Protein AF-A0A8H8A1R5-F1 (afdb_monomer_lite)

Structure (mmCIF, N/CA/C/O backbone):
data_AF-A0A8H8A1R5-F1
#
_entry.id   AF-A0A8H8A1R5-F1
#
loop_
_atom_site.group_PDB
_atom_site.id
_atom_site.type_symbol
_atom_site.label_atom_id
_atom_site.label_alt_id
_atom_site.label_comp_id
_atom_site.label_asym_id
_atom_site.label_entity_id
_atom_site.label_seq_id
_atom_site.pdbx_PDB_ins_code
_atom_site.Cartn_x
_atom_site.Cartn_y
_atom_site.Cartn_z
_atom_site.occupancy
_atom_site.B_iso_or_equiv
_atom_site.auth_seq_id
_atom_site.auth_comp_id
_atom_site.auth_asym_id
_atom_site.auth_atom_id
_atom_site.pdbx_PDB_model_num
ATOM 1 N N . MET A 1 1 ? -1.187 7.968 -7.096 1.00 66.94 1 MET A N 1
ATOM 2 C CA . MET A 1 1 ? -0.840 8.783 -5.915 1.00 66.94 1 MET A CA 1
ATOM 3 C C . MET A 1 1 ? -0.289 7.874 -4.819 1.00 66.94 1 MET A C 1
ATOM 5 O O . MET A 1 1 ? -1.077 7.266 -4.104 1.00 66.94 1 MET A O 1
ATOM 9 N N . PRO A 1 2 ? 1.038 7.685 -4.731 1.00 71.88 2 PRO A N 1
ATOM 10 C CA . PRO A 1 2 ? 1.664 6.708 -3.823 1.00 71.88 2 PRO A CA 1
ATOM 11 C C . PRO A 1 2 ? 1.276 6.911 -2.348 1.00 71.88 2 PRO A C 1
ATOM 13 O O . PRO A 1 2 ? 1.142 5.937 -1.617 1.00 71.88 2 PRO A O 1
ATOM 16 N N . LEU A 1 3 ? 0.964 8.149 -1.956 1.00 78.94 3 LEU A N 1
ATOM 17 C CA . LEU A 1 3 ? 0.484 8.516 -0.622 1.00 78.94 3 LEU A CA 1
ATOM 18 C C . LEU A 1 3 ? -0.724 7.687 -0.148 1.00 78.94 3 LEU A C 1
ATOM 20 O O . LEU A 1 3 ? -0.786 7.317 1.017 1.00 78.94 3 LEU A O 1
ATOM 24 N N . LEU A 1 4 ? -1.651 7.344 -1.049 1.00 74.44 4 LEU A N 1
ATOM 25 C CA . LEU A 1 4 ? -2.841 6.564 -0.696 1.00 74.44 4 LEU A CA 1
ATOM 26 C C . LEU A 1 4 ? -2.488 5.120 -0.304 1.00 74.44 4 LEU A C 1
ATOM 28 O O . LEU A 1 4 ? -3.080 4.562 0.611 1.00 74.44 4 LEU A O 1
ATOM 32 N N . ALA A 1 5 ? -1.495 4.535 -0.981 1.00 71.12 5 ALA A N 1
ATOM 33 C CA . ALA A 1 5 ? -0.982 3.205 -0.658 1.00 71.12 5 ALA A CA 1
ATOM 34 C C . ALA A 1 5 ? -0.232 3.216 0.677 1.00 71.12 5 ALA A C 1
ATOM 36 O O . ALA A 1 5 ? -0.404 2.302 1.473 1.00 71.12 5 ALA A O 1
ATOM 37 N N . VAL A 1 6 ? 0.567 4.259 0.925 1.00 80.38 6 VAL A N 1
ATOM 38 C CA . VAL A 1 6 ? 1.308 4.416 2.182 1.00 80.38 6 VAL A CA 1
ATOM 39 C C . VAL A 1 6 ? 0.341 4.558 3.354 1.00 80.38 6 VAL A C 1
ATOM 41 O O . VAL A 1 6 ? 0.441 3.791 4.299 1.00 80.38 6 VAL A O 1
ATOM 44 N N . LEU A 1 7 ? -0.649 5.451 3.265 1.00 78.44 7 LEU A N 1
ATOM 45 C CA . LEU A 1 7 ? -1.646 5.637 4.326 1.00 78.44 7 LEU A CA 1
ATOM 46 C C . LEU A 1 7 ? -2.461 4.366 4.596 1.00 78.44 7 LEU A C 1
ATOM 48 O O . LEU A 1 7 ? -2.720 4.048 5.755 1.00 78.44 7 LEU A O 1
ATOM 52 N N . ALA A 1 8 ? -2.826 3.622 3.547 1.00 73.00 8 ALA A N 1
ATOM 53 C CA . ALA A 1 8 ? -3.542 2.358 3.690 1.00 73.00 8 ALA A CA 1
ATOM 54 C C . ALA A 1 8 ? -2.683 1.277 4.369 1.00 73.00 8 ALA A C 1
ATOM 56 O O . ALA A 1 8 ? -3.169 0.614 5.282 1.00 73.00 8 ALA A O 1
ATOM 57 N N . LEU A 1 9 ? -1.405 1.138 3.987 1.00 73.44 9 LEU A N 1
ATOM 58 C CA . LEU A 1 9 ? -0.477 0.222 4.663 1.00 73.44 9 LEU A CA 1
ATOM 59 C C . LEU A 1 9 ? -0.223 0.633 6.118 1.00 73.44 9 LEU A C 1
ATOM 61 O O . LEU A 1 9 ? -0.245 -0.218 7.001 1.00 73.44 9 LEU A O 1
ATOM 65 N N . THR A 1 10 ? -0.006 1.922 6.386 1.00 77.94 10 THR A N 1
ATOM 66 C CA . THR A 1 10 ? 0.236 2.425 7.745 1.00 77.94 10 THR A CA 1
ATOM 67 C C . THR A 1 10 ? -0.985 2.220 8.640 1.00 77.94 10 THR A C 1
ATOM 69 O O . THR A 1 10 ? -0.824 1.796 9.781 1.00 77.94 10 THR A O 1
ATOM 72 N N . CYS A 1 11 ? -2.205 2.442 8.135 1.00 69.06 11 CYS A N 1
ATOM 73 C CA . CYS A 1 11 ? -3.427 2.122 8.879 1.00 69.06 11 CYS A CA 1
ATOM 74 C C . CYS A 1 11 ? -3.557 0.618 9.138 1.00 69.06 11 CYS A C 1
ATOM 76 O O . CYS A 1 11 ? -3.851 0.233 10.264 1.00 69.06 11 CYS A O 1
ATOM 78 N N . ALA A 1 12 ? -3.295 -0.222 8.132 1.00 69.44 12 ALA A N 1
ATOM 79 C CA . ALA A 1 12 ? -3.357 -1.675 8.271 1.00 69.44 12 ALA A CA 1
ATOM 80 C C . ALA A 1 12 ? -2.379 -2.193 9.344 1.00 69.44 12 ALA A C 1
ATOM 82 O O . ALA A 1 12 ? -2.787 -2.934 10.228 1.00 69.44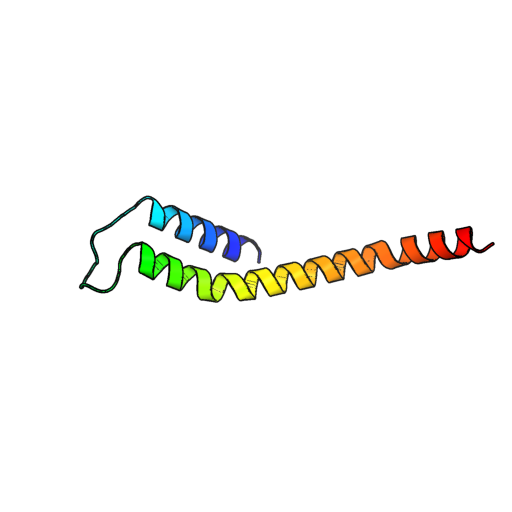 12 ALA A O 1
ATOM 83 N N . MET A 1 13 ? -1.124 -1.734 9.347 1.00 71.50 13 MET A N 1
ATOM 84 C CA . MET A 1 13 ? -0.152 -2.097 10.392 1.00 71.50 13 MET A CA 1
ATOM 85 C C . MET A 1 13 ? -0.522 -1.544 11.775 1.00 71.50 13 MET A C 1
ATOM 87 O O . MET A 1 13 ? -0.253 -2.173 12.791 1.00 71.50 13 MET A O 1
ATOM 91 N N . SER A 1 14 ? -1.141 -0.361 11.832 1.00 68.12 14 SER A N 1
ATOM 92 C CA . SER A 1 14 ? -1.572 0.231 13.106 1.00 68.12 14 SER A CA 1
ATOM 93 C C . SER A 1 14 ? -2.737 -0.545 13.730 1.00 68.12 14 SER A C 1
ATOM 95 O O . SER A 1 14 ? -2.824 -0.632 14.950 1.00 68.12 14 SER A O 1
ATOM 97 N N . LEU A 1 15 ? -3.605 -1.144 12.909 1.00 64.50 15 LEU A N 1
ATOM 98 C CA . LEU A 1 15 ? -4.705 -2.000 13.364 1.00 64.50 15 LEU A CA 1
ATOM 99 C C . LEU A 1 15 ? -4.215 -3.279 14.054 1.00 64.50 15 LEU A C 1
ATOM 101 O O . LEU A 1 15 ? -4.863 -3.732 14.987 1.00 64.50 15 LEU A O 1
ATOM 105 N N . GLU A 1 16 ? -3.061 -3.814 13.653 1.00 63.16 16 GLU A N 1
ATOM 106 C CA . GLU A 1 16 ? -2.436 -4.984 14.287 1.00 63.16 16 GLU A CA 1
ATOM 107 C C . GLU A 1 16 ? -1.875 -4.671 15.690 1.00 63.16 16 GLU A C 1
ATOM 109 O O . GLU A 1 16 ? -1.790 -5.551 16.539 1.00 63.16 16 GLU A O 1
ATOM 114 N N . ILE A 1 17 ? -1.539 -3.405 15.968 1.00 62.97 17 ILE A N 1
ATOM 115 C CA . ILE A 1 17 ? -1.024 -2.949 17.273 1.00 62.97 17 ILE A CA 1
ATOM 116 C C . ILE A 1 17 ? -2.159 -2.621 18.256 1.00 62.97 17 ILE A C 1
ATOM 118 O O . ILE A 1 17 ? -2.002 -2.790 19.464 1.00 62.97 17 ILE A O 1
ATOM 122 N N . PHE A 1 18 ? -3.304 -2.151 17.758 1.00 62.72 18 PHE A N 1
ATOM 123 C CA . PHE A 1 18 ? -4.468 -1.775 18.567 1.00 62.72 18 PHE A CA 1
ATOM 124 C C . PHE A 1 18 ? -5.423 -2.955 18.814 1.00 62.72 18 PHE A C 1
ATOM 126 O O . PHE A 1 18 ? -6.628 -2.750 18.766 1.00 62.72 18 PHE A O 1
ATOM 133 N N . ASP A 1 19 ? -4.909 -4.168 19.056 1.00 63.88 19 ASP A N 1
ATOM 134 C CA . ASP A 1 19 ? -5.700 -5.405 19.183 1.00 63.88 19 ASP A CA 1
ATOM 135 C C . ASP A 1 19 ? -6.932 -5.204 20.093 1.00 63.88 19 ASP A C 1
ATOM 137 O O . ASP A 1 19 ? -6.820 -5.029 21.311 1.00 63.88 19 ASP A O 1
ATOM 141 N N . PHE A 1 20 ? -8.116 -5.122 19.475 1.00 68.94 20 PHE A N 1
ATOM 142 C CA . PHE A 1 20 ? -9.373 -4.785 20.137 1.00 68.94 20 PHE A CA 1
ATOM 143 C C . PHE A 1 20 ? -10.345 -5.964 20.046 1.00 68.94 20 PHE A C 1
ATOM 145 O O . PHE A 1 20 ? -10.437 -6.605 18.995 1.00 68.94 20 PHE A O 1
ATOM 152 N N . PRO A 1 21 ? -11.102 -6.259 21.124 1.00 65.44 21 PRO A N 1
ATOM 153 C CA . PRO A 1 21 ? -12.097 -7.321 21.094 1.00 65.44 21 PRO A CA 1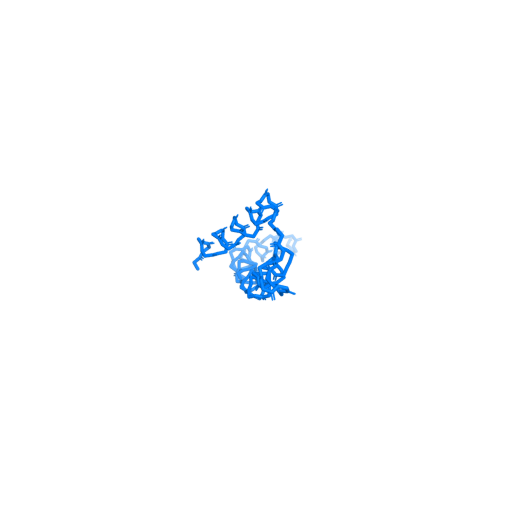
ATOM 154 C C . PRO A 1 21 ? -13.163 -7.023 20.025 1.00 65.44 21 PRO A C 1
ATOM 156 O O . PRO A 1 2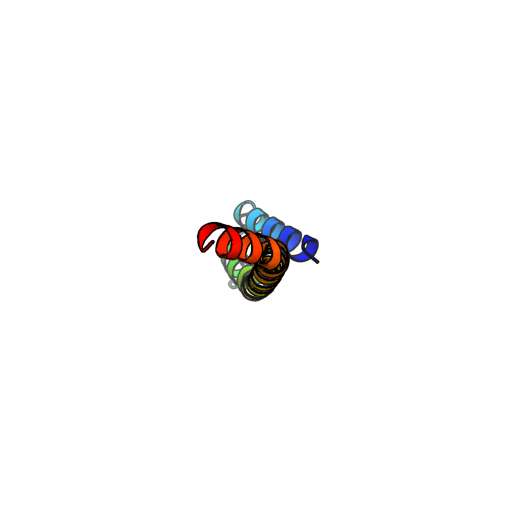1 ? -13.507 -5.854 19.825 1.00 65.44 21 PRO A O 1
ATOM 159 N N . PRO A 1 22 ? -13.712 -8.053 19.355 1.00 69.75 22 PRO A N 1
ATOM 160 C CA . PRO A 1 22 ? -14.586 -7.883 18.199 1.00 69.75 22 PRO A CA 1
ATOM 161 C C . PRO A 1 22 ? -15.792 -6.989 18.515 1.00 69.75 22 PRO A C 1
ATOM 163 O O . PRO A 1 22 ? -16.692 -7.353 19.277 1.00 69.75 22 PRO A O 1
ATOM 166 N N . LEU A 1 23 ? -15.836 -5.819 17.880 1.00 69.44 23 LEU A N 1
ATOM 167 C CA . LEU A 1 23 ? -16.973 -4.908 17.906 1.00 69.44 23 LEU A CA 1
ATOM 168 C C . LEU A 1 23 ? -18.139 -5.558 17.155 1.00 69.44 23 LEU A C 1
ATOM 170 O O . LEU A 1 23 ? -18.011 -5.984 16.004 1.00 69.44 23 LEU A O 1
ATOM 174 N N . TYR A 1 24 ? -19.286 -5.661 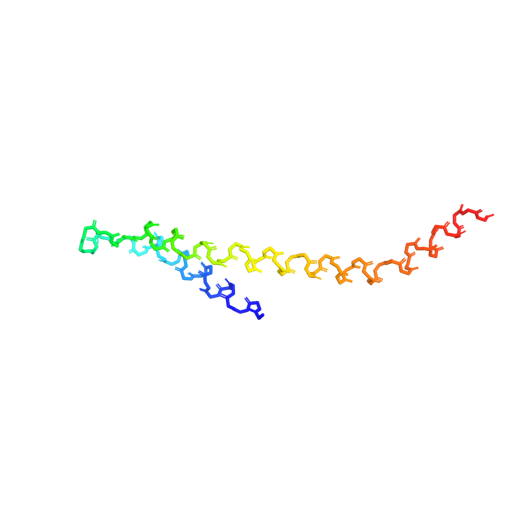17.832 1.00 69.62 24 TYR A N 1
ATOM 175 C CA . TYR A 1 24 ? -20.510 -6.288 17.315 1.00 69.62 24 TYR A CA 1
ATOM 176 C C . TYR A 1 24 ? -20.343 -7.749 16.846 1.00 69.62 24 TYR A C 1
ATOM 178 O O . TYR A 1 24 ? -21.155 -8.240 16.067 1.00 69.62 24 TYR A O 1
ATOM 186 N N . GLY A 1 25 ? -19.303 -8.452 17.314 1.00 66.94 25 GLY A N 1
ATOM 187 C CA . GLY A 1 25 ? -19.037 -9.849 16.950 1.00 66.94 25 GLY A CA 1
ATOM 188 C C . GLY A 1 25 ? -18.533 -10.068 15.517 1.00 66.94 25 GLY A C 1
ATOM 189 O O . GLY A 1 25 ? -18.449 -11.217 15.095 1.00 66.94 25 GLY A O 1
ATOM 190 N N . ALA A 1 26 ? -18.210 -9.002 14.771 1.00 63.31 26 ALA A N 1
ATOM 191 C CA . ALA A 1 26 ? -17.812 -9.098 13.359 1.00 63.31 26 ALA A CA 1
ATOM 192 C C . ALA A 1 26 ? -16.627 -8.202 12.957 1.00 63.31 26 ALA A C 1
ATOM 194 O O . ALA A 1 26 ? -15.931 -8.519 11.995 1.00 63.31 26 ALA A O 1
ATOM 195 N N . LEU A 1 27 ? -16.398 -7.084 13.651 1.00 67.50 27 LEU A N 1
ATOM 196 C CA . LEU A 1 27 ? -15.309 -6.155 13.347 1.00 67.50 27 LEU A CA 1
ATOM 197 C C . LEU A 1 27 ? -14.210 -6.313 14.396 1.00 67.50 27 LEU A C 1
ATOM 199 O O . LEU A 1 27 ? -14.373 -5.839 15.514 1.00 67.50 27 LEU A O 1
ATOM 203 N N . ASP A 1 28 ? -13.106 -6.962 14.041 1.00 72.62 28 ASP A N 1
ATOM 204 C CA . ASP A 1 28 ? -11.871 -7.008 14.829 1.00 72.62 28 ASP A CA 1
ATOM 205 C C . ASP A 1 28 ? -10.677 -6.487 14.005 1.00 72.62 28 ASP A C 1
ATOM 207 O O . ASP A 1 28 ? -10.807 -6.142 12.821 1.00 72.62 28 ASP A O 1
ATOM 211 N N . ALA A 1 29 ? -9.504 -6.405 14.634 1.00 71.69 29 ALA A N 1
ATOM 212 C CA . ALA A 1 29 ? -8.267 -5.984 13.980 1.00 71.69 29 ALA A CA 1
ATOM 213 C C . ALA A 1 29 ? -7.945 -6.822 12.724 1.00 71.69 29 ALA A C 1
ATOM 215 O O . ALA A 1 29 ? -7.485 -6.293 11.708 1.00 71.69 29 ALA A O 1
ATOM 216 N N . HIS A 1 30 ? -8.249 -8.120 12.760 1.00 75.94 30 HIS A N 1
ATOM 217 C CA . HIS A 1 30 ? -7.959 -9.062 11.686 1.00 75.94 30 HIS A CA 1
ATOM 218 C C . HIS A 1 30 ? -8.889 -8.874 10.474 1.00 75.94 30 HIS A C 1
ATOM 220 O O . HIS A 1 30 ? -8.439 -8.850 9.327 1.00 75.94 30 HIS A O 1
ATOM 226 N N . ALA A 1 31 ? -10.187 -8.676 10.702 1.00 75.25 31 ALA A N 1
ATOM 227 C CA . ALA A 1 31 ? -11.177 -8.398 9.670 1.00 75.25 31 ALA A CA 1
ATOM 228 C C . ALA A 1 31 ? -10.892 -7.065 8.963 1.00 75.25 31 ALA A C 1
ATOM 230 O O . ALA A 1 31 ? -10.992 -6.980 7.736 1.00 75.25 31 ALA A O 1
ATOM 231 N N . LEU A 1 32 ? -10.476 -6.034 9.710 1.00 75.69 32 LEU A N 1
ATOM 232 C CA . LEU A 1 32 ? -10.078 -4.752 9.124 1.00 75.69 32 LEU A CA 1
ATOM 233 C C . LEU A 1 32 ? -8.782 -4.861 8.307 1.00 75.69 32 LEU A C 1
ATOM 235 O O . LEU A 1 32 ? -8.689 -4.239 7.247 1.00 75.69 32 LEU A O 1
ATOM 239 N N . TRP A 1 33 ? -7.813 -5.674 8.739 1.00 76.44 33 TRP A N 1
ATOM 240 C CA . TRP A 1 33 ? -6.612 -5.970 7.950 1.00 76.44 33 TRP A CA 1
ATOM 241 C C . TRP A 1 33 ? -6.956 -6.608 6.595 1.00 76.44 33 TRP A C 1
ATOM 243 O O . TRP A 1 33 ? -6.482 -6.156 5.543 1.00 76.44 33 TRP A O 1
ATOM 253 N N . HIS A 1 34 ? -7.829 -7.620 6.590 1.00 79.62 34 HIS A N 1
ATOM 254 C CA . HIS A 1 34 ? -8.308 -8.251 5.353 1.00 79.62 34 HIS A CA 1
ATOM 255 C C . HIS A 1 34 ? -9.077 -7.262 4.470 1.00 79.62 34 HIS A C 1
ATOM 257 O O . HIS A 1 34 ? -8.837 -7.189 3.266 1.00 79.62 34 HIS A O 1
ATOM 263 N N . ALA A 1 35 ? -9.943 -6.431 5.054 1.00 80.56 35 ALA A N 1
ATOM 264 C CA . ALA A 1 35 ? -10.685 -5.413 4.310 1.00 80.56 35 ALA A CA 1
ATOM 265 C C . ALA A 1 35 ? -9.765 -4.355 3.670 1.00 80.56 35 ALA A C 1
ATOM 267 O O . ALA A 1 35 ? -9.999 -3.938 2.535 1.00 80.56 35 ALA A O 1
ATOM 268 N N . ALA A 1 36 ? -8.704 -3.939 4.368 1.00 77.75 36 ALA A N 1
ATOM 269 C CA . ALA A 1 36 ? -7.745 -2.952 3.877 1.00 77.75 36 ALA A CA 1
ATOM 270 C C . ALA A 1 36 ? -6.830 -3.509 2.774 1.00 77.75 36 ALA A C 1
ATOM 272 O O . ALA A 1 36 ? -6.493 -2.796 1.828 1.00 77.75 36 ALA A O 1
ATOM 273 N N . SER A 1 37 ? -6.442 -4.782 2.854 1.00 75.44 37 SER A N 1
ATOM 274 C CA . SER A 1 37 ? -5.523 -5.401 1.889 1.00 75.44 37 SER A CA 1
ATOM 275 C C . SER A 1 37 ? -6.169 -5.674 0.520 1.00 75.44 37 SER A C 1
ATOM 277 O O . SER A 1 37 ? -5.495 -5.525 -0.504 1.00 75.44 37 SER A O 1
ATOM 279 N N . ILE A 1 38 ? -7.479 -5.954 0.464 1.00 82.88 38 ILE A N 1
ATOM 280 C CA . ILE A 1 38 ? -8.229 -6.206 -0.785 1.00 82.88 38 ILE A CA 1
ATOM 281 C C . ILE A 1 38 ? -8.054 -5.091 -1.842 1.00 82.88 38 ILE A C 1
ATOM 283 O O . ILE A 1 38 ? -7.655 -5.402 -2.967 1.00 82.88 38 ILE A O 1
ATOM 287 N N . PRO A 1 39 ? -8.313 -3.800 -1.552 1.00 80.69 39 PRO A N 1
ATOM 288 C CA . PRO A 1 39 ? -8.139 -2.730 -2.537 1.00 80.69 39 PRO A CA 1
ATOM 289 C C . PRO A 1 39 ? -6.674 -2.308 -2.739 1.00 80.69 39 PRO A C 1
ATOM 291 O O . PRO A 1 39 ? -6.325 -1.773 -3.796 1.00 80.69 39 PRO A O 1
ATOM 294 N N . VAL A 1 40 ? -5.799 -2.547 -1.757 1.00 81.19 40 VAL A N 1
ATOM 295 C CA . VAL A 1 40 ? -4.385 -2.137 -1.796 1.00 81.19 40 VAL A CA 1
ATOM 296 C C . VAL A 1 40 ? -3.582 -2.962 -2.803 1.00 81.19 40 VAL A C 1
ATOM 298 O O . VAL A 1 40 ? -2.776 -2.396 -3.545 1.00 81.19 40 VAL A O 1
ATOM 301 N N . ILE A 1 41 ? -3.834 -4.271 -2.895 1.00 84.12 41 ILE A N 1
ATOM 302 C CA . ILE A 1 41 ? -3.121 -5.182 -3.807 1.00 84.12 41 ILE A CA 1
ATOM 303 C C . ILE A 1 41 ? -3.232 -4.764 -5.289 1.00 84.12 41 ILE A C 1
ATOM 305 O O . ILE A 1 41 ? -2.193 -4.550 -5.924 1.00 84.12 41 ILE A O 1
ATOM 309 N N . PRO A 1 42 ? -4.431 -4.593 -5.885 1.00 87.12 42 PRO A N 1
ATOM 310 C CA . PRO A 1 42 ? -4.542 -4.211 -7.292 1.00 87.12 42 PRO A CA 1
ATOM 311 C C . PRO A 1 42 ? -4.000 -2.801 -7.554 1.00 87.12 42 PRO A C 1
ATOM 313 O O . PRO A 1 42 ? -3.487 -2.524 -8.642 1.00 87.12 42 PRO A O 1
ATOM 316 N N . TYR A 1 43 ? -4.073 -1.905 -6.565 1.00 84.56 43 TYR A N 1
ATOM 317 C CA . TYR A 1 43 ? -3.488 -0.572 -6.664 1.00 84.56 43 TYR A CA 1
ATOM 318 C C . TYR A 1 43 ? -1.956 -0.628 -6.757 1.00 84.56 43 TYR A C 1
ATOM 320 O O . TYR A 1 43 ? -1.370 -0.038 -7.671 1.00 84.56 43 TYR A O 1
ATOM 328 N N . TRP A 1 44 ? -1.316 -1.393 -5.868 1.00 84.81 44 TRP A N 1
ATOM 329 C CA . TRP A 1 44 ? 0.129 -1.626 -5.882 1.00 84.81 44 TRP A CA 1
ATOM 330 C C . TRP A 1 44 ? 0.594 -2.328 -7.153 1.00 84.81 44 TRP A C 1
ATOM 332 O O . TRP A 1 44 ? 1.572 -1.906 -7.769 1.00 84.81 44 TRP A O 1
ATOM 342 N N . TYR A 1 45 ? -0.141 -3.343 -7.603 1.00 88.19 45 TYR A N 1
ATOM 343 C CA . TYR A 1 45 ? 0.182 -4.056 -8.834 1.00 88.19 45 TYR A CA 1
ATOM 344 C C . TYR A 1 45 ? 0.185 -3.121 -10.051 1.00 88.19 45 TYR A C 1
ATOM 346 O O . TYR A 1 45 ? 1.138 -3.092 -10.831 1.00 88.19 45 TYR A O 1
ATOM 354 N N . ARG A 1 46 ? -0.846 -2.278 -10.193 1.00 90.50 46 ARG A N 1
ATOM 355 C CA . ARG A 1 46 ? -0.911 -1.290 -11.282 1.00 90.50 46 ARG A CA 1
ATOM 356 C C . ARG A 1 46 ? 0.228 -0.277 -11.208 1.00 90.50 46 ARG A C 1
ATOM 358 O O . ARG A 1 46 ? 0.724 0.139 -12.257 1.00 90.50 46 ARG A O 1
ATOM 365 N N . PHE A 1 47 ? 0.627 0.122 -10.002 1.00 89.19 47 PHE A N 1
ATOM 366 C CA . PHE A 1 47 ? 1.773 1.000 -9.795 1.00 89.19 47 PHE A CA 1
ATOM 367 C C . PHE A 1 47 ? 3.076 0.337 -10.263 1.00 89.19 47 PHE A C 1
ATOM 369 O O . PHE A 1 47 ? 3.732 0.898 -11.139 1.00 89.19 47 PHE A O 1
ATOM 376 N N . LEU A 1 48 ? 3.382 -0.875 -9.786 1.00 91.25 48 LEU A N 1
ATOM 377 C CA . LEU A 1 48 ? 4.584 -1.636 -10.156 1.00 91.25 48 LEU A CA 1
ATOM 378 C C . LEU A 1 48 ? 4.684 -1.864 -11.664 1.00 91.25 48 LEU A C 1
ATOM 380 O O . LEU A 1 48 ? 5.717 -1.616 -12.277 1.00 91.25 48 LEU A O 1
ATOM 384 N N . VAL A 1 49 ? 3.585 -2.273 -12.298 1.00 93.56 49 VAL A N 1
ATOM 385 C CA . VAL A 1 49 ? 3.561 -2.494 -13.748 1.00 93.56 49 VAL A CA 1
ATOM 386 C C . VAL A 1 49 ? 3.794 -1.187 -14.518 1.00 93.56 49 VAL A C 1
ATOM 388 O O . VAL A 1 49 ? 4.370 -1.191 -15.610 1.00 93.56 49 VAL A O 1
ATOM 391 N N . ARG A 1 50 ? 3.309 -0.053 -14.004 1.00 91.62 50 ARG A N 1
ATOM 392 C CA . ARG A 1 50 ? 3.544 1.250 -14.636 1.00 91.62 50 ARG A CA 1
ATOM 393 C C . ARG A 1 50 ? 4.998 1.686 -14.479 1.00 91.62 50 ARG A C 1
ATOM 395 O O . ARG A 1 50 ? 5.556 2.202 -15.443 1.00 91.62 50 ARG A O 1
ATOM 402 N N . ASP A 1 51 ? 5.581 1.438 -13.316 1.00 91.50 51 ASP A N 1
ATOM 403 C CA . ASP A 1 51 ? 6.971 1.747 -12.993 1.00 91.50 51 ASP A CA 1
ATOM 404 C C . ASP A 1 51 ? 7.951 0.912 -13.833 1.00 91.50 51 ASP A C 1
ATOM 406 O O . ASP A 1 51 ? 8.748 1.464 -14.588 1.00 91.50 51 ASP A O 1
ATOM 410 N N . ALA A 1 52 ? 7.758 -0.410 -13.888 1.00 91.56 52 ALA A N 1
ATOM 411 C CA . ALA A 1 52 ? 8.551 -1.307 -14.733 1.00 91.56 52 ALA A CA 1
ATOM 412 C C . ALA A 1 52 ? 8.484 -0.926 -16.225 1.00 91.56 52 ALA A C 1
ATOM 414 O O . ALA A 1 52 ? 9.469 -1.013 -16.963 1.00 91.56 52 ALA A O 1
ATOM 415 N N . ARG A 1 53 ? 7.317 -0.462 -16.697 1.00 92.19 53 ARG A N 1
ATOM 416 C CA . ARG A 1 53 ? 7.153 0.044 -18.071 1.00 92.19 53 ARG A CA 1
ATOM 417 C C . ARG A 1 53 ? 7.834 1.388 -18.306 1.00 92.19 53 ARG A C 1
ATOM 419 O O . ARG A 1 53 ? 8.193 1.672 -19.449 1.00 92.19 53 ARG A O 1
ATOM 426 N N . TRP A 1 54 ? 7.944 2.230 -17.285 1.00 90.75 54 TRP A N 1
ATOM 427 C CA . TRP A 1 54 ? 8.685 3.484 -17.358 1.00 90.75 54 TRP A CA 1
ATOM 428 C C . TRP A 1 54 ? 10.187 3.203 -17.452 1.00 90.75 54 TRP A C 1
ATOM 430 O O . TRP A 1 54 ? 10.825 3.632 -18.412 1.00 90.75 54 TRP A O 1
ATOM 440 N N . GLU A 1 55 ? 10.713 2.377 -16.549 1.00 90.00 55 GLU A N 1
ATOM 441 C CA . GLU A 1 55 ? 12.118 1.966 -16.535 1.00 90.00 55 GLU A CA 1
ATOM 442 C C . GLU A 1 55 ? 12.525 1.267 -17.841 1.00 90.00 55 GLU A C 1
ATOM 44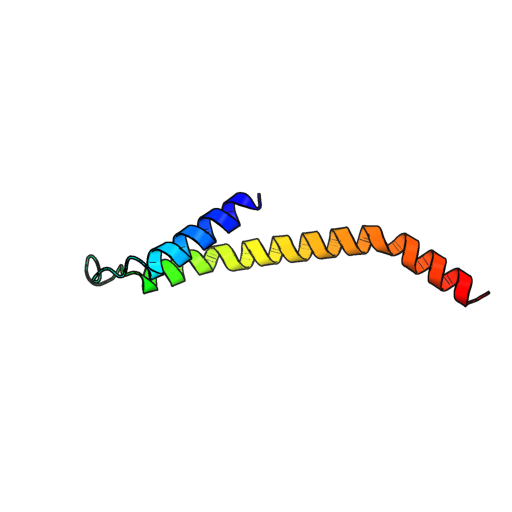4 O O . GLU A 1 55 ? 13.507 1.644 -18.481 1.00 90.00 55 GLU A O 1
ATOM 449 N N . SER A 1 56 ? 11.707 0.324 -18.322 1.00 88.06 56 SER A N 1
ATOM 450 C CA . SER A 1 56 ? 11.956 -0.372 -19.592 1.00 88.06 56 SER A CA 1
ATOM 451 C C . SER A 1 56 ? 12.048 0.585 -20.783 1.00 88.06 56 SER A C 1
ATOM 453 O O . SER A 1 56 ? 12.818 0.345 -21.712 1.00 88.06 56 SER A O 1
ATOM 455 N N . ARG A 1 57 ? 11.264 1.671 -20.796 1.00 87.12 57 ARG A N 1
ATOM 456 C CA . ARG A 1 57 ? 11.345 2.692 -21.854 1.00 87.12 57 ARG A CA 1
ATOM 457 C C . ARG A 1 57 ? 12.597 3.545 -21.732 1.00 87.12 57 ARG A C 1
ATOM 459 O O . ARG A 1 57 ? 13.162 3.896 -22.760 1.00 87.12 57 ARG A O 1
ATOM 466 N N . LEU A 1 58 ? 13.024 3.843 -20.509 1.00 87.88 58 LEU A N 1
ATOM 467 C CA . LEU A 1 58 ? 14.223 4.632 -20.249 1.00 87.88 58 LEU A CA 1
ATOM 468 C C . LEU A 1 58 ? 15.503 3.870 -20.625 1.00 87.88 58 LEU A C 1
ATOM 470 O O . LEU A 1 58 ? 16.425 4.442 -21.196 1.00 87.88 58 LEU A O 1
ATOM 474 N N . LEU A 1 59 ? 15.548 2.566 -20.336 1.00 83.62 59 LEU A N 1
ATOM 475 C CA . LEU A 1 59 ? 16.725 1.722 -20.566 1.00 83.62 59 LEU A CA 1
ATOM 476 C C . LEU A 1 59 ? 16.809 1.162 -21.994 1.00 83.62 59 LEU A C 1
ATOM 478 O O . LEU A 1 59 ? 17.906 0.861 -22.469 1.00 83.62 59 LEU A O 1
ATOM 482 N N . ARG A 1 60 ? 15.679 1.052 -22.707 1.00 79.31 60 ARG A N 1
ATOM 483 C CA . ARG A 1 60 ? 15.610 0.543 -24.093 1.00 79.31 60 ARG A CA 1
ATOM 484 C C . ARG A 1 60 ? 16.642 1.164 -25.052 1.00 79.31 60 ARG A C 1
ATOM 486 O O . ARG A 1 60 ? 17.333 0.391 -25.714 1.00 79.31 60 ARG A O 1
ATOM 493 N N . PRO A 1 61 ? 16.803 2.499 -25.125 1.00 78.62 61 PRO A N 1
ATOM 494 C CA . PRO A 1 61 ? 17.773 3.127 -26.023 1.00 78.62 61 PRO A CA 1
ATOM 495 C C . PRO A 1 61 ? 19.221 2.724 -25.709 1.00 78.62 61 PRO A C 1
ATOM 497 O O . PRO A 1 61 ? 20.021 2.497 -26.612 1.00 78.62 61 PRO A O 1
ATOM 500 N N . HIS A 1 62 ? 19.564 2.590 -24.425 1.00 76.88 62 HIS A N 1
ATOM 501 C CA . HIS A 1 62 ? 20.919 2.244 -23.993 1.00 76.88 62 HIS A CA 1
ATOM 502 C C . HIS A 1 62 ? 21.267 0.775 -24.260 1.00 76.88 62 HIS A C 1
ATOM 504 O O . HIS A 1 62 ? 22.403 0.466 -24.631 1.00 76.88 62 HIS A O 1
ATOM 510 N N . LEU A 1 63 ? 20.295 -0.129 -24.106 1.00 78.00 63 LEU A N 1
ATOM 511 C CA . LEU A 1 63 ? 20.473 -1.547 -24.417 1.00 78.00 63 LEU A CA 1
ATOM 512 C C . LEU A 1 63 ? 20.628 -1.787 -25.925 1.00 78.00 63 LEU A C 1
ATOM 514 O O . LEU A 1 63 ? 21.470 -2.595 -26.321 1.00 78.00 63 LEU A O 1
ATOM 518 N N . ASP A 1 64 ? 19.885 -1.058 -26.761 1.00 77.00 64 ASP A N 1
ATOM 519 C CA . ASP A 1 64 ? 19.984 -1.170 -28.222 1.00 77.00 64 ASP A CA 1
ATOM 520 C C . ASP A 1 64 ? 21.355 -0.692 -28.738 1.00 77.00 64 ASP A C 1
ATOM 522 O O . ASP A 1 64 ? 22.032 -1.392 -29.495 1.00 77.00 64 ASP A O 1
ATOM 526 N N . VAL A 1 65 ? 21.854 0.440 -28.224 1.00 75.75 65 VAL A N 1
ATOM 527 C CA . VAL A 1 65 ? 23.190 0.961 -28.569 1.00 75.75 65 VAL A CA 1
ATOM 528 C C . VAL A 1 65 ? 24.308 0.009 -28.133 1.00 75.75 65 VAL A C 1
ATOM 530 O O . VAL A 1 65 ? 25.240 -0.240 -28.902 1.00 75.75 65 VAL A O 1
ATOM 533 N N . LYS A 1 66 ? 24.235 -0.546 -26.915 1.00 74.81 66 LYS A N 1
ATOM 534 C CA . LYS A 1 66 ? 25.237 -1.502 -26.412 1.00 74.81 66 LYS A CA 1
ATOM 535 C C . LYS A 1 66 ? 25.219 -2.814 -27.202 1.00 74.81 66 LYS A C 1
ATOM 537 O O . LYS A 1 66 ? 26.277 -3.400 -27.422 1.00 74.81 66 LYS A O 1
ATOM 542 N N . THR A 1 67 ? 24.041 -3.248 -27.648 1.00 77.69 67 THR A N 1
ATOM 543 C CA . THR A 1 67 ? 23.871 -4.449 -28.476 1.00 77.69 67 THR A CA 1
ATOM 544 C C . THR A 1 67 ? 24.456 -4.242 -29.869 1.00 77.69 67 THR A C 1
ATOM 546 O O . THR A 1 67 ? 25.291 -5.039 -30.286 1.00 77.69 67 THR A O 1
ATOM 549 N N . LYS A 1 68 ? 24.125 -3.136 -30.552 1.00 72.25 68 LYS A N 1
ATOM 550 C CA . LYS A 1 68 ? 24.717 -2.811 -31.862 1.00 72.25 68 LYS A CA 1
ATOM 551 C C . LYS A 1 68 ? 26.241 -2.713 -31.815 1.00 72.25 68 LYS A C 1
ATOM 553 O O . LYS A 1 68 ? 26.900 -3.235 -32.701 1.00 72.25 68 LYS A O 1
ATOM 558 N N . ARG A 1 69 ? 26.801 -2.099 -30.767 1.00 72.44 69 ARG A N 1
ATOM 559 C CA . ARG A 1 69 ? 28.257 -1.927 -30.601 1.00 72.44 69 ARG A CA 1
ATOM 560 C C . ARG A 1 69 ? 29.001 -3.225 -30.247 1.00 72.44 69 ARG A C 1
ATOM 562 O O . ARG A 1 69 ? 30.211 -3.285 -30.393 1.00 72.44 69 ARG A O 1
ATO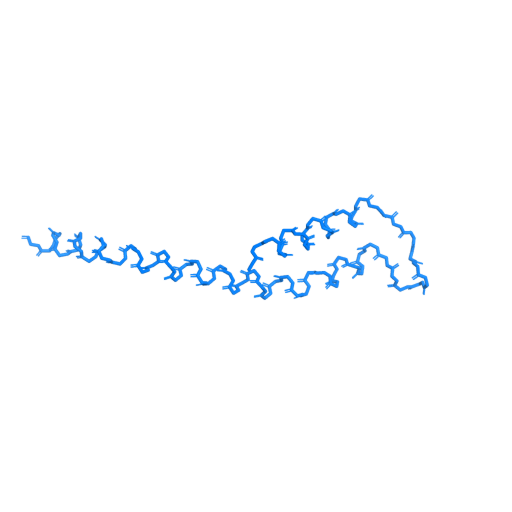M 569 N N . ARG A 1 70 ? 28.303 -4.249 -29.743 1.00 71.38 70 ARG A N 1
ATOM 570 C CA . ARG A 1 70 ? 28.873 -5.584 -29.476 1.00 71.38 70 ARG A CA 1
ATOM 571 C C . ARG A 1 70 ? 28.881 -6.473 -30.727 1.00 71.38 70 ARG A C 1
ATOM 573 O O . ARG A 1 70 ? 29.620 -7.449 -30.757 1.00 71.38 70 ARG A O 1
ATOM 580 N N . LEU A 1 71 ? 28.035 -6.167 -31.710 1.00 71.94 71 LEU A N 1
ATOM 581 C CA . LEU A 1 71 ? 27.868 -6.940 -32.944 1.00 71.94 71 LEU A CA 1
ATOM 582 C C . LEU A 1 71 ? 28.655 -6.361 -34.140 1.00 71.94 71 LEU A C 1
ATOM 584 O O . LEU A 1 71 ? 28.536 -6.899 -35.238 1.00 71.94 71 LEU A O 1
ATOM 588 N N . SER A 1 72 ? 29.430 -5.289 -33.937 1.00 58.38 72 SER A N 1
ATOM 589 C CA . SER A 1 72 ? 30.377 -4.702 -34.903 1.00 58.38 72 SER A CA 1
ATOM 590 C C . SER A 1 72 ? 31.812 -4.994 -34.497 1.00 58.38 72 SER A C 1
ATOM 592 O O . SER A 1 72 ? 32.624 -5.300 -35.389 1.00 58.38 72 SER A O 1
#

Secondary structure (DSSP, 8-state):
-HHHHHHHHHHHHHHHHS----BTTTB-HHHHHHHHHHHHHHHHHHHHHHHHHHHHHHHHHHHHHHHHHH--

Organism: NCBI:txid278681

Sequence (72 aa):
MPLLAVLALTCAMSLEIFDFPPLYGALDAHALWHAASIPVIPYWYRFLVRDARWESRLLRPHLDVKTKRRLS

Radius of gyration: 21.04 Å; chains: 1; bounding box: 51×19×56 Å

InterPro domains:
  IPR007217 Per1-like [PF04080] (2-52)
  IPR007217 Per1-like [PTHR13148] (4-57)

pLDDT: mean 76.95, std 8.76, range [58.38, 93.56]

Foldseek 3Di:
DVVVLVVLVVVLVVLVVVFDDADVVQDTSVNSNVVSVVVNVVVVVVVVVVVVVVVCVVCVVVVVVVVVVVVD